Protein AF-A0AAP9H395-F1 (afdb_monomer)

Radius of gyration: 12.14 Å; Cα contacts (8 Å, |Δi|>4): 43; chains: 1; bounding box: 26×22×38 Å

Foldseek 3Di:
DPVVVVVLVVVLVVLLVVLVVVCVVVVHDDDLVSSLVSLVVVLVVDDPVCVVVNVSSVVSNVVSD

Solvent-accessible surface area (backbone atoms only — not comparable to full-atom values): 3708 Å² total; per-residue (Å²): 125,68,67,62,58,53,50,52,52,52,52,28,49,48,52,51,49,49,29,50,50,54,37,52,76,72,69,45,81,90,43,56,69,54,39,39,52,47,43,50,53,55,53,70,73,46,67,83,88,44,61,68,61,52,50,43,44,54,50,39,41,57,74,60,106

Structure (mmCIF, N/CA/C/O backbone):
data_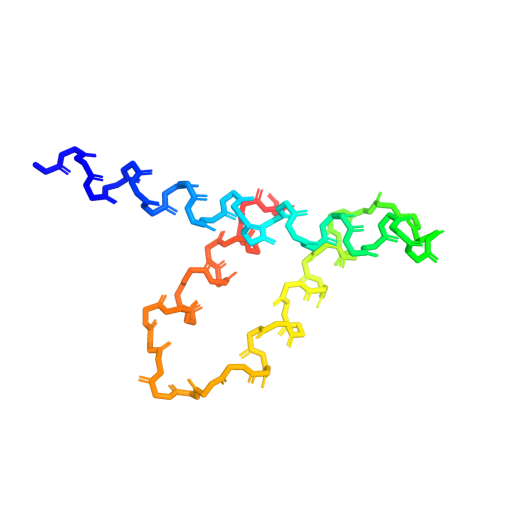AF-A0AAP9H395-F1
#
_entry.id   AF-A0AAP9H395-F1
#
loop_
_atom_site.group_PDB
_atom_site.id
_atom_site.type_symbol
_atom_site.label_atom_id
_atom_site.label_alt_id
_atom_site.label_comp_id
_atom_site.label_asym_id
_atom_site.label_entity_id
_atom_site.label_seq_id
_atom_site.pdbx_PDB_ins_code
_atom_site.Cartn_x
_atom_site.Cartn_y
_atom_site.Cartn_z
_atom_site.occupancy
_atom_site.B_iso_or_equiv
_atom_site.auth_seq_id
_atom_site.auth_comp_id
_atom_site.auth_asym_id
_atom_site.auth_atom_id
_atom_site.pdbx_PDB_model_num
ATOM 1 N N . MET A 1 1 ? -2.452 3.361 -26.821 1.00 45.44 1 MET A N 1
ATOM 2 C CA . MET A 1 1 ? -2.229 4.093 -25.552 1.00 45.44 1 MET A CA 1
ATOM 3 C C . MET A 1 1 ? -3.218 3.744 -24.430 1.00 45.44 1 MET A C 1
ATOM 5 O O . MET A 1 1 ? -2.952 4.123 -23.303 1.00 45.44 1 MET A O 1
ATOM 9 N N . SER A 1 2 ? -4.299 2.984 -24.670 1.00 52.81 2 SER A N 1
ATOM 10 C CA . SER A 1 2 ? -5.268 2.608 -23.616 1.00 52.81 2 SER A CA 1
ATOM 11 C C . SER A 1 2 ? -4.860 1.379 -22.777 1.00 52.81 2 SER A C 1
ATOM 13 O O . SER A 1 2 ? -5.161 1.341 -21.590 1.00 52.81 2 SER A O 1
ATOM 15 N N . HIS A 1 3 ? -4.117 0.421 -23.343 1.00 56.53 3 HIS A N 1
ATOM 16 C CA . HIS A 1 3 ? -3.737 -0.810 -22.629 1.00 56.53 3 HIS A CA 1
ATOM 17 C C . HIS A 1 3 ? -2.738 -0.596 -21.482 1.00 56.53 3 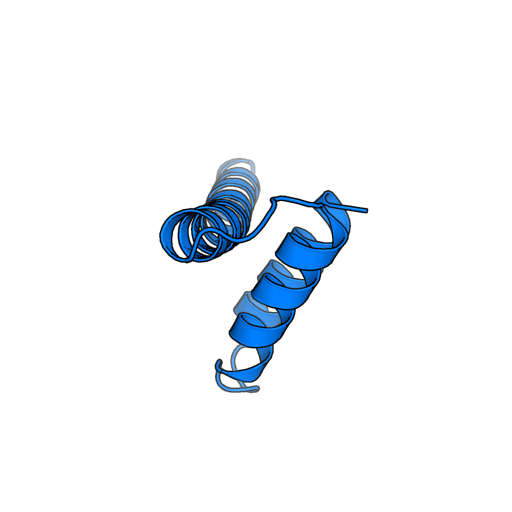HIS A C 1
ATOM 19 O O . HIS A 1 3 ? -2.805 -1.306 -20.488 1.00 56.53 3 HIS A O 1
ATOM 25 N N . TYR A 1 4 ? -1.847 0.396 -21.593 1.00 59.12 4 TYR A N 1
ATOM 26 C CA . TYR A 1 4 ? -0.851 0.687 -20.554 1.00 59.12 4 TYR A CA 1
ATOM 27 C C . TYR A 1 4 ? -1.508 1.234 -19.278 1.00 59.12 4 TYR A C 1
ATOM 29 O O . TYR A 1 4 ? -1.232 0.762 -18.183 1.00 59.12 4 TYR A O 1
ATOM 37 N N . VAL A 1 5 ? -2.465 2.155 -19.430 1.00 62.06 5 VAL A N 1
ATOM 38 C CA .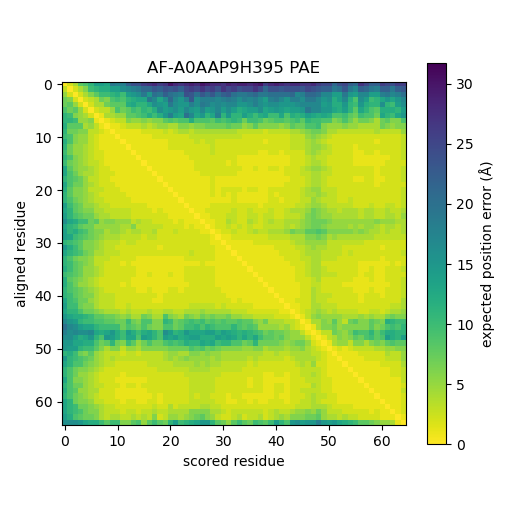 VAL A 1 5 ? -3.237 2.717 -18.307 1.00 62.06 5 VAL A CA 1
ATOM 39 C C . VAL A 1 5 ? -4.108 1.647 -17.640 1.00 62.06 5 VAL A C 1
ATOM 41 O O . VAL A 1 5 ? -4.274 1.641 -16.425 1.00 62.06 5 VAL A O 1
ATOM 44 N N . GLN A 1 6 ? -4.652 0.715 -18.427 1.00 61.88 6 GLN A N 1
ATOM 45 C CA . GLN A 1 6 ? -5.452 -0.386 -17.897 1.00 61.88 6 GLN A CA 1
ATOM 46 C C . GLN A 1 6 ? -4.604 -1.393 -17.102 1.00 61.88 6 GLN A C 1
ATOM 48 O O . GLN A 1 6 ? -5.051 -1.826 -16.045 1.00 61.88 6 GLN A O 1
ATOM 53 N N . GLY A 1 7 ? -3.382 -1.699 -17.559 1.00 71.31 7 GLY A N 1
ATOM 54 C CA . GLY A 1 7 ? -2.429 -2.531 -16.814 1.00 71.31 7 GLY A CA 1
ATOM 55 C C . GLY A 1 7 ? -2.023 -1.897 -15.482 1.00 71.31 7 GLY A C 1
ATOM 56 O O . GLY A 1 7 ? -2.135 -2.536 -14.444 1.00 71.31 7 GLY A O 1
ATOM 57 N N . GLN A 1 8 ? -1.702 -0.598 -15.486 1.00 78.69 8 GLN A N 1
ATOM 58 C CA . GLN A 1 8 ? -1.355 0.127 -14.258 1.00 78.69 8 GLN A CA 1
ATOM 59 C C . GLN A 1 8 ? -2.487 0.131 -13.223 1.00 78.69 8 GLN A C 1
ATOM 61 O O . GLN A 1 8 ? -2.237 -0.069 -12.038 1.00 78.69 8 GLN A O 1
ATOM 66 N N . ASN A 1 9 ? -3.739 0.314 -13.652 1.00 83.38 9 ASN A N 1
ATOM 67 C CA . ASN A 1 9 ? -4.883 0.249 -12.740 1.00 83.38 9 ASN A CA 1
ATOM 68 C C . ASN A 1 9 ? -5.075 -1.153 -12.145 1.00 83.38 9 ASN A C 1
ATOM 70 O O . ASN A 1 9 ? -5.428 -1.278 -10.975 1.00 83.38 9 ASN A O 1
ATOM 74 N N . GLU A 1 10 ? -4.851 -2.206 -12.932 1.00 90.94 10 GLU A N 1
ATOM 75 C CA . GLU A 1 10 ? -4.917 -3.582 -12.440 1.00 90.94 10 GLU A CA 1
ATOM 76 C C . GLU A 1 10 ? -3.829 -3.852 -11.393 1.00 90.94 10 GLU A C 1
ATOM 78 O O . GLU A 1 10 ? -4.103 -4.461 -10.360 1.00 90.94 10 GLU A O 1
ATOM 83 N N . ASP A 1 11 ? -2.616 -3.353 -11.618 1.00 91.75 11 ASP A N 1
ATOM 84 C CA . ASP A 1 11 ? -1.498 -3.540 -10.695 1.00 91.75 11 ASP A CA 1
ATOM 85 C C . ASP A 1 11 ? -1.685 -2.753 -9.392 1.00 91.75 11 ASP A C 1
ATOM 87 O O . ASP A 1 11 ? -1.450 -3.290 -8.307 1.00 91.75 11 ASP A O 1
ATOM 91 N N . ILE A 1 12 ? -2.245 -1.542 -9.459 1.00 93.12 12 ILE A N 1
ATOM 92 C CA 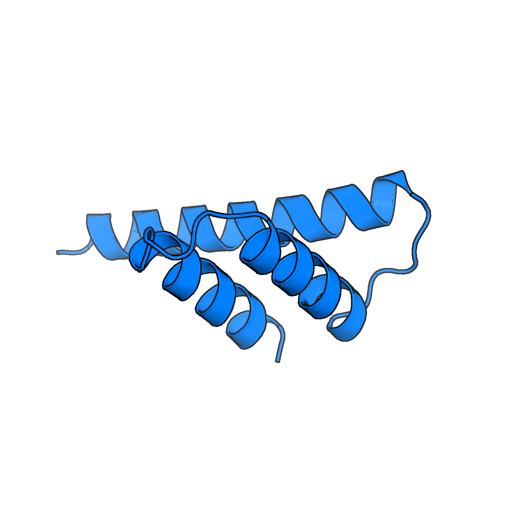. ILE A 1 12 ? -2.657 -0.793 -8.262 1.00 93.12 12 ILE A CA 1
ATOM 93 C C . ILE A 1 12 ? -3.729 -1.564 -7.477 1.00 93.12 12 ILE A C 1
ATOM 95 O O . ILE A 1 12 ? -3.633 -1.701 -6.256 1.00 93.12 12 ILE A O 1
ATOM 99 N N . LEU A 1 13 ? -4.729 -2.131 -8.160 1.00 94.25 13 LEU A N 1
ATOM 100 C CA . LEU A 1 13 ? -5.758 -2.945 -7.509 1.00 94.25 13 LEU A CA 1
ATOM 101 C C . LEU A 1 13 ? -5.178 -4.209 -6.865 1.00 94.25 13 LEU A C 1
ATOM 103 O O . LEU A 1 13 ? -5.634 -4.596 -5.789 1.00 94.25 13 LEU A O 1
ATOM 107 N N . LYS A 1 14 ? -4.161 -4.836 -7.469 1.00 95.38 14 LYS A N 1
ATOM 108 C CA . LYS A 1 14 ? -3.444 -5.969 -6.860 1.00 95.38 14 LYS A CA 1
ATOM 109 C C . LYS A 1 14 ? -2.719 -5.552 -5.583 1.00 95.38 14 LYS A C 1
ATOM 111 O O . LYS A 1 14 ? -2.801 -6.280 -4.596 1.00 95.38 14 LYS A O 1
ATOM 116 N N . ILE A 1 15 ? -2.062 -4.390 -5.572 1.00 96.06 15 ILE A N 1
ATOM 117 C CA . ILE A 1 15 ? -1.385 -3.844 -4.384 1.00 96.06 15 ILE A CA 1
ATOM 118 C C . ILE A 1 15 ? -2.392 -3.614 -3.251 1.00 96.06 15 ILE A C 1
ATOM 120 O O . ILE A 1 15 ? -2.214 -4.131 -2.145 1.00 96.06 15 ILE A O 1
ATOM 124 N N . VAL A 1 16 ? -3.483 -2.897 -3.537 1.00 96.31 16 VAL A N 1
ATOM 125 C CA . VAL A 1 16 ? -4.535 -2.615 -2.548 1.00 96.31 16 VAL A CA 1
ATOM 126 C C . VAL A 1 16 ? -5.188 -3.914 -2.068 1.00 96.31 16 VAL A C 1
ATOM 128 O O . VAL A 1 16 ? -5.352 -4.124 -0.867 1.00 96.31 16 VAL A O 1
ATOM 131 N N . GLY A 1 17 ? -5.511 -4.824 -2.990 1.00 96.50 17 GLY A N 1
ATOM 132 C CA . GLY A 1 17 ? -6.100 -6.125 -2.682 1.00 96.50 17 GLY A CA 1
ATOM 133 C C . GLY A 1 17 ? -5.203 -6.982 -1.791 1.00 96.50 17 GLY A C 1
ATOM 134 O O . GLY A 1 17 ? -5.689 -7.564 -0.823 1.00 96.50 17 GLY A O 1
ATOM 135 N N . ARG A 1 18 ? -3.891 -7.010 -2.056 1.00 96.69 18 ARG A N 1
ATOM 136 C CA . ARG A 1 18 ? -2.906 -7.690 -1.204 1.00 96.69 18 ARG A CA 1
ATOM 137 C C . ARG A 1 18 ? -2.916 -7.113 0.212 1.00 96.69 18 ARG A C 1
ATOM 139 O O . ARG A 1 18 ? -3.058 -7.885 1.153 1.00 96.69 18 ARG A O 1
ATOM 146 N N . ALA A 1 19 ? -2.852 -5.789 0.364 1.00 97.19 19 ALA A N 1
ATOM 147 C CA . ALA A 1 19 ? -2.867 -5.136 1.676 1.00 97.19 19 ALA A CA 1
ATOM 148 C C . ALA A 1 19 ? -4.140 -5.451 2.476 1.00 97.19 19 ALA A C 1
ATOM 150 O O . ALA A 1 19 ? -4.070 -5.827 3.648 1.00 97.19 19 ALA A O 1
ATOM 151 N N . VAL A 1 20 ? -5.304 -5.363 1.826 1.00 97.50 20 VAL A N 1
ATOM 152 C CA . VAL A 1 20 ? -6.600 -5.695 2.434 1.00 97.50 20 VAL A CA 1
ATOM 153 C C . VAL A 1 20 ? -6.653 -7.162 2.864 1.00 97.50 20 VAL A C 1
ATOM 155 O O . VAL A 1 20 ? -7.043 -7.451 3.995 1.00 97.50 20 VAL A O 1
ATOM 158 N N . LEU A 1 21 ? -6.241 -8.091 1.995 1.00 97.94 21 LEU A N 1
ATOM 159 C CA . LEU A 1 21 ? -6.233 -9.521 2.309 1.00 97.94 21 LEU A CA 1
ATOM 160 C C . LEU A 1 21 ? -5.267 -9.843 3.449 1.00 97.94 21 LEU A C 1
ATOM 162 O O . LEU A 1 21 ? -5.628 -10.600 4.346 1.00 97.94 21 LEU A O 1
ATOM 166 N N . THR A 1 22 ? -4.073 -9.248 3.459 1.00 97.31 22 THR A N 1
ATOM 167 C CA . THR A 1 22 ? -3.103 -9.430 4.542 1.00 97.31 22 THR A CA 1
ATOM 168 C C . THR A 1 22 ? -3.680 -8.980 5.876 1.00 97.31 22 THR A C 1
ATOM 170 O O . THR A 1 22 ? -3.655 -9.760 6.826 1.00 97.31 22 THR A O 1
ATOM 173 N N . LEU A 1 23 ? -4.242 -7.772 5.959 1.00 96.88 23 LEU A N 1
ATOM 174 C CA . LEU A 1 23 ? -4.868 -7.282 7.190 1.00 96.88 23 LEU A CA 1
ATOM 175 C C . LEU A 1 23 ? -6.021 -8.195 7.631 1.00 96.88 23 LEU A C 1
ATOM 177 O O . LEU A 1 23 ? -6.087 -8.597 8.791 1.00 96.88 23 LEU A O 1
ATOM 181 N N . HIS A 1 24 ? -6.880 -8.594 6.691 1.00 96.88 24 HIS A N 1
ATOM 182 C CA . HIS A 1 24 ? -8.019 -9.461 6.980 1.00 96.88 24 HIS A CA 1
ATOM 183 C C . HIS A 1 24 ? -7.600 -10.834 7.528 1.00 96.88 24 HIS A C 1
ATOM 185 O O . HIS A 1 24 ? -8.167 -11.293 8.519 1.00 96.88 24 HIS A O 1
ATOM 191 N N . ILE A 1 25 ? -6.585 -11.470 6.931 1.00 97.44 25 ILE A N 1
ATOM 192 C CA . ILE A 1 25 ? -6.054 -12.770 7.378 1.00 97.44 25 ILE A CA 1
ATOM 193 C C . ILE A 1 25 ? -5.505 -12.687 8.807 1.00 97.44 25 ILE A C 1
ATOM 195 O O . ILE A 1 25 ? -5.652 -13.635 9.575 1.00 97.44 25 ILE A O 1
ATOM 199 N N . HIS A 1 26 ? -4.914 -11.551 9.183 1.00 95.88 26 HIS A N 1
ATOM 200 C CA . HIS A 1 26 ? -4.394 -11.325 10.534 1.00 95.88 26 HIS A CA 1
ATOM 201 C C . HIS A 1 26 ? -5.469 -10.865 11.534 1.00 95.88 26 HIS A C 1
ATOM 203 O O . HIS A 1 26 ? -5.155 -10.624 12.696 1.00 95.88 26 HIS A O 1
ATOM 209 N N . GLY A 1 27 ? -6.736 -10.766 11.116 1.00 94.94 27 GLY A N 1
ATOM 210 C CA . GLY A 1 27 ? -7.836 -10.322 11.974 1.00 94.94 27 GLY A CA 1
ATOM 211 C C . GLY A 1 27 ? -7.811 -8.824 12.287 1.00 94.94 27 GLY A C 1
ATOM 212 O O . GLY A 1 27 ? -8.490 -8.381 13.212 1.00 94.94 27 GLY A O 1
ATOM 213 N N . GLU A 1 28 ? -7.046 -8.037 11.530 1.00 95.88 28 GLU A N 1
ATOM 214 C CA . GLU A 1 28 ? -6.979 -6.590 11.691 1.00 95.88 28 GLU A CA 1
ATOM 215 C C . GLU A 1 28 ? -8.246 -5.919 11.146 1.00 95.88 28 GLU A C 1
ATOM 217 O O . GLU A 1 28 ? -8.753 -6.253 10.072 1.00 95.88 28 GLU A O 1
ATOM 222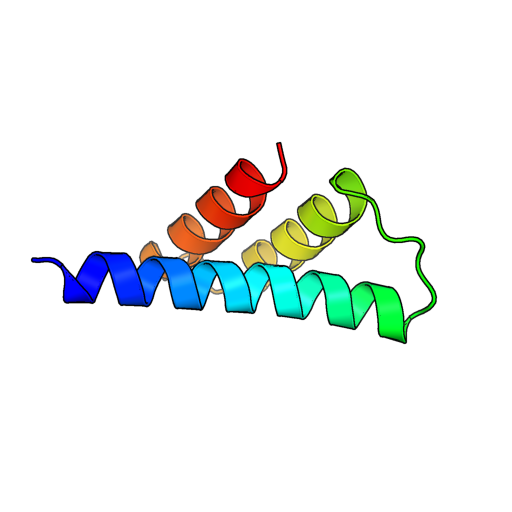 N N . THR A 1 29 ? -8.747 -4.911 11.864 1.00 93.38 29 THR A N 1
ATOM 223 C CA . THR A 1 29 ? -9.829 -4.057 11.358 1.00 93.38 29 THR A CA 1
ATOM 224 C C . THR A 1 29 ? -9.382 -3.341 10.087 1.00 93.38 29 THR A C 1
ATOM 226 O O . THR A 1 29 ? -8.351 -2.670 10.088 1.00 93.38 29 THR A O 1
ATOM 229 N N . LEU A 1 30 ? -10.187 -3.424 9.028 1.00 95.12 30 LEU A N 1
ATOM 230 C CA . LEU A 1 30 ? -9.931 -2.720 7.776 1.00 95.12 30 LEU A CA 1
ATOM 231 C C . LEU A 1 30 ? -10.322 -1.242 7.906 1.00 95.12 30 LEU A C 1
ATOM 233 O O . LEU A 1 30 ? -11.493 -0.911 8.087 1.00 95.12 30 LEU A O 1
ATOM 237 N N . SER A 1 31 ? -9.337 -0.358 7.789 1.00 96.19 31 SER A N 1
ATOM 238 C CA . SER A 1 31 ? -9.524 1.084 7.619 1.00 96.19 31 SER A CA 1
ATOM 239 C C . SER A 1 31 ? -8.596 1.589 6.521 1.00 96.19 31 SER A C 1
ATOM 241 O O . SER A 1 31 ? -7.559 0.973 6.267 1.00 96.19 31 SER A O 1
ATOM 243 N N . SER A 1 32 ? -8.949 2.710 5.883 1.00 96.00 32 SER A N 1
ATOM 244 C CA . SER A 1 32 ? -8.095 3.314 4.852 1.00 96.00 32 SER A CA 1
ATOM 245 C C . SER A 1 32 ? -6.675 3.579 5.371 1.00 96.00 32 SER A C 1
ATOM 247 O O . SER A 1 32 ? -5.704 3.178 4.729 1.00 96.00 32 SER A O 1
ATOM 249 N N . ASP A 1 33 ? -6.551 4.131 6.583 1.00 95.94 33 ASP A N 1
ATOM 250 C CA . ASP A 1 33 ? -5.253 4.407 7.208 1.00 95.94 33 ASP A CA 1
ATOM 251 C C . ASP A 1 33 ? -4.408 3.138 7.367 1.00 95.94 33 ASP A C 1
ATOM 253 O O . ASP A 1 33 ? -3.233 3.125 7.009 1.00 95.94 33 ASP A O 1
ATOM 257 N N . LYS A 1 34 ? -5.005 2.037 7.846 1.00 95.88 34 LYS A N 1
ATOM 258 C CA . LYS A 1 34 ? -4.287 0.766 8.024 1.00 95.88 34 LYS A CA 1
ATOM 259 C C . LYS A 1 34 ? -3.884 0.138 6.699 1.00 95.88 34 LYS A C 1
ATOM 261 O O . LYS A 1 34 ? -2.783 -0.397 6.599 1.00 95.88 34 LYS A O 1
ATOM 266 N N . VAL A 1 35 ? -4.756 0.192 5.692 1.00 97.31 35 VAL A N 1
ATOM 267 C CA . VAL A 1 35 ? -4.434 -0.310 4.350 1.00 97.31 35 VAL A CA 1
ATOM 268 C C . VAL A 1 35 ? -3.293 0.518 3.758 1.00 97.31 35 VAL A C 1
ATOM 270 O O . VAL A 1 35 ? -2.328 -0.056 3.267 1.00 97.31 35 VAL A O 1
ATOM 273 N N . SER A 1 36 ? -3.339 1.844 3.895 1.00 96.75 36 SER A N 1
ATOM 274 C CA . SER A 1 36 ? -2.271 2.749 3.456 1.00 96.75 36 SER A CA 1
ATOM 275 C C . SER A 1 36 ? -0.943 2.469 4.168 1.00 96.75 36 SER A C 1
ATOM 277 O O . SER A 1 36 ? 0.089 2.369 3.509 1.00 96.75 36 SER A O 1
ATOM 279 N N . SER A 1 37 ? -0.955 2.265 5.491 1.00 95.81 37 SER A N 1
ATOM 280 C CA . SER A 1 37 ? 0.244 1.873 6.247 1.00 95.81 37 SER A CA 1
ATOM 281 C C . SER A 1 37 ? 0.800 0.519 5.802 1.00 95.81 37 SER A C 1
ATOM 283 O O . SER A 1 37 ? 2.007 0.383 5.646 1.00 95.81 37 SER A O 1
ATOM 285 N N . MET A 1 38 ? -0.061 -0.471 5.548 1.00 96.44 38 MET A N 1
ATOM 286 C CA . MET A 1 38 ? 0.366 -1.787 5.059 1.00 96.44 38 MET A CA 1
ATOM 287 C C . MET A 1 38 ? 1.012 -1.698 3.668 1.00 96.44 38 MET A C 1
ATOM 289 O O . MET A 1 38 ? 2.021 -2.348 3.412 1.00 96.44 38 MET A O 1
ATOM 293 N N . ILE A 1 39 ? 0.465 -0.865 2.778 1.00 96.56 39 ILE A N 1
ATOM 294 C CA . ILE A 1 39 ? 1.053 -0.612 1.456 1.00 96.56 39 ILE A CA 1
ATOM 295 C C . ILE A 1 39 ? 2.419 0.073 1.586 1.00 96.56 39 ILE A C 1
ATOM 297 O O . ILE A 1 39 ? 3.344 -0.289 0.862 1.00 96.56 39 ILE A O 1
ATOM 301 N N . ALA A 1 40 ? 2.573 1.017 2.520 1.00 94.75 40 ALA A N 1
ATOM 302 C CA . ALA A 1 40 ? 3.861 1.657 2.780 1.00 94.75 40 ALA A CA 1
ATOM 303 C C . ALA A 1 40 ? 4.929 0.639 3.224 1.00 94.75 40 ALA A C 1
ATOM 305 O O . ALA A 1 40 ? 6.050 0.694 2.727 1.00 94.75 40 ALA A O 1
ATOM 306 N N . CYS A 1 41 ? 4.571 -0.349 4.053 1.00 94.62 41 CYS A N 1
ATOM 307 C CA . CYS A 1 41 ? 5.487 -1.439 4.410 1.00 94.62 41 CYS A CA 1
ATOM 308 C C . CYS A 1 41 ? 5.951 -2.240 3.182 1.00 94.62 41 CYS A C 1
ATOM 310 O O . CYS A 1 41 ? 7.127 -2.568 3.078 1.00 94.62 41 CYS A O 1
ATOM 312 N N . TYR A 1 42 ? 5.066 -2.513 2.21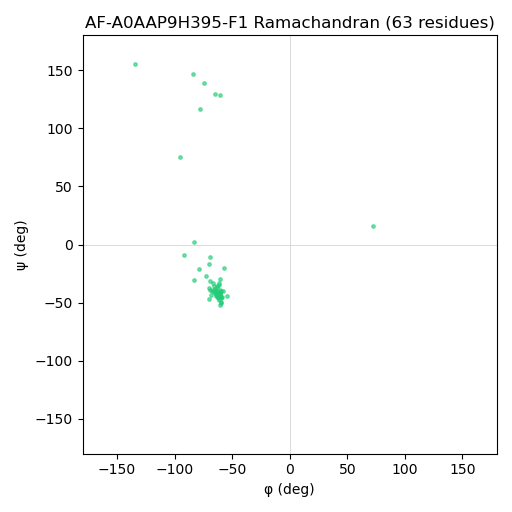5 1.00 93.56 42 TYR A N 1
ATOM 313 C CA . TYR A 1 42 ? 5.468 -3.191 0.974 1.00 93.56 42 TYR A CA 1
ATOM 314 C C . TYR A 1 42 ? 6.459 -2.366 0.152 1.00 93.56 42 TYR A C 1
ATOM 316 O O .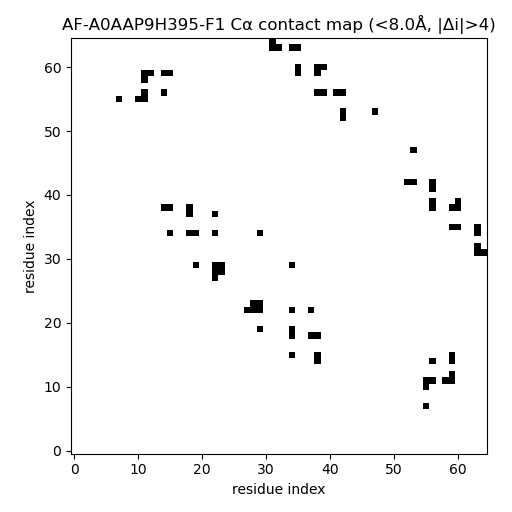 TYR A 1 42 ? 7.382 -2.927 -0.429 1.00 93.56 42 TYR A O 1
ATOM 324 N N . ALA A 1 43 ? 6.285 -1.044 0.113 1.00 91.75 43 ALA A N 1
ATOM 325 C CA . ALA A 1 43 ? 7.193 -0.155 -0.603 1.00 91.75 43 ALA A CA 1
ATOM 326 C C . ALA A 1 43 ? 8.597 -0.112 0.026 1.00 91.75 43 ALA A C 1
ATOM 328 O O . ALA A 1 43 ? 9.580 0.027 -0.698 1.00 91.75 43 ALA A O 1
ATOM 329 N N . GLU A 1 44 ? 8.695 -0.250 1.352 1.00 89.81 44 GLU A N 1
ATOM 330 C CA . GLU A 1 44 ? 9.967 -0.306 2.088 1.00 89.81 44 GLU A CA 1
ATOM 331 C C . GLU A 1 44 ? 10.720 -1.633 1.891 1.00 89.81 44 GLU A C 1
ATOM 333 O O . GLU A 1 44 ? 11.947 -1.665 1.995 1.00 89.81 44 GLU A O 1
ATOM 338 N N . GLU A 1 45 ? 10.002 -2.723 1.605 1.00 86.94 45 GLU A N 1
ATOM 339 C CA . GLU A 1 45 ? 10.578 -4.052 1.355 1.00 86.94 45 GLU A CA 1
ATOM 340 C C . GLU A 1 45 ? 11.154 -4.204 -0.065 1.00 86.94 45 GLU A C 1
ATOM 342 O O . GLU A 1 45 ? 12.006 -5.066 -0.296 1.00 86.94 45 GLU A O 1
ATOM 347 N N . GLU A 1 46 ? 10.717 -3.373 -1.015 1.00 82.31 46 GLU A N 1
ATOM 348 C CA . GLU A 1 46 ? 11.163 -3.426 -2.409 1.00 82.31 46 GLU A CA 1
ATOM 349 C C . GLU A 1 46 ? 12.478 -2.655 -2.638 1.00 82.31 46 GLU A C 1
ATOM 351 O O . GLU A 1 46 ? 12.735 -1.618 -2.015 1.00 82.31 46 GLU A O 1
ATOM 356 N N . PRO A 1 47 ? 13.341 -3.114 -3.565 1.00 80.06 47 PRO A N 1
ATOM 357 C CA . PRO A 1 47 ? 14.591 -2.438 -3.857 1.00 80.06 47 PRO A CA 1
ATOM 358 C C . PRO A 1 47 ? 14.328 -1.048 -4.451 1.00 80.06 47 PRO A C 1
ATOM 360 O O . PRO A 1 47 ? 13.625 -0.890 -5.446 1.00 80.06 47 PRO A O 1
ATOM 363 N N . VAL A 1 48 ? 14.981 -0.033 -3.880 1.00 70.81 48 VAL A N 1
ATOM 364 C CA . VAL A 1 48 ? 14.829 1.393 -4.245 1.00 70.81 48 VAL A CA 1
ATOM 365 C C . VAL A 1 48 ? 15.118 1.680 -5.729 1.00 70.81 48 VAL A C 1
ATOM 367 O O . VAL A 1 48 ? 14.663 2.685 -6.262 1.00 70.81 48 VAL A O 1
ATOM 370 N N . SER A 1 49 ? 15.848 0.800 -6.422 1.00 77.62 49 SER A N 1
ATOM 371 C CA . SER A 1 49 ? 16.123 0.918 -7.861 1.00 77.62 49 SER A CA 1
ATOM 372 C C . SER A 1 49 ? 14.900 0.705 -8.762 1.00 77.62 49 SER A C 1
ATOM 374 O O . SER A 1 49 ? 14.998 0.952 -9.962 1.00 77.62 49 SER A O 1
ATOM 376 N N . ASP A 1 50 ? 13.778 0.222 -8.223 1.00 83.56 50 ASP A N 1
ATOM 377 C CA . ASP A 1 50 ? 12.545 -0.017 -8.975 1.00 83.56 50 ASP A CA 1
ATOM 378 C C . ASP A 1 50 ? 11.582 1.179 -8.871 1.00 83.56 50 ASP A C 1
ATOM 380 O O . ASP A 1 50 ? 10.594 1.179 -8.132 1.00 83.56 50 ASP A O 1
ATOM 384 N N . GLU A 1 51 ? 11.905 2.247 -9.608 1.00 85.00 51 GLU A N 1
ATOM 385 C CA . GLU A 1 51 ? 11.135 3.500 -9.612 1.00 85.00 51 GLU A CA 1
ATOM 386 C C . GLU A 1 51 ? 9.679 3.317 -10.080 1.00 85.00 51 GLU A C 1
ATOM 388 O O . GLU A 1 51 ? 8.792 4.061 -9.648 1.00 85.00 51 GLU A O 1
ATOM 393 N N . GLU A 1 52 ? 9.408 2.336 -10.950 1.00 86.25 52 GLU A N 1
ATOM 394 C CA . GLU A 1 52 ? 8.055 2.058 -11.440 1.00 86.25 52 GLU A CA 1
ATOM 395 C C . GLU A 1 52 ? 7.188 1.461 -10.327 1.00 86.25 52 GLU A C 1
ATOM 397 O O . GLU A 1 52 ? 6.095 1.976 -10.071 1.00 86.25 52 GLU A O 1
ATOM 402 N N . ASN A 1 53 ? 7.695 0.467 -9.591 1.00 85.56 53 ASN A N 1
ATOM 403 C CA . ASN A 1 53 ? 6.977 -0.098 -8.448 1.00 85.56 53 ASN A CA 1
ATOM 404 C C . ASN A 1 53 ? 6.781 0.920 -7.319 1.00 85.56 53 ASN A C 1
ATOM 406 O O . ASN A 1 53 ? 5.678 1.031 -6.779 1.00 85.56 53 ASN A O 1
ATOM 410 N N . GLN A 1 54 ? 7.794 1.737 -7.014 1.00 89.12 54 GLN A N 1
ATOM 411 C CA . GLN A 1 54 ? 7.663 2.818 -6.027 1.00 89.12 54 GLN A CA 1
ATOM 412 C C . GLN A 1 54 ? 6.540 3.798 -6.399 1.00 89.12 54 GLN A C 1
ATOM 414 O O . GLN A 1 54 ? 5.739 4.210 -5.553 1.00 89.12 54 GLN A O 1
ATOM 419 N N . ARG A 1 55 ? 6.414 4.124 -7.690 1.00 91.25 55 ARG A N 1
ATOM 420 C CA . ARG A 1 55 ? 5.321 4.962 -8.188 1.00 91.25 55 ARG A CA 1
ATOM 421 C C . ARG A 1 55 ? 3.957 4.280 -8.061 1.00 91.25 55 ARG A C 1
ATOM 423 O O . ARG A 1 55 ? 2.989 4.958 -7.716 1.00 91.25 55 ARG A O 1
ATOM 430 N N . LEU A 1 56 ? 3.860 2.976 -8.322 1.00 92.88 56 LEU A N 1
ATOM 431 C CA . LEU A 1 56 ? 2.609 2.223 -8.171 1.00 92.88 56 LEU A CA 1
ATOM 432 C C . LEU A 1 56 ? 2.141 2.181 -6.709 1.00 92.88 56 LEU A C 1
ATOM 434 O O . LEU A 1 56 ? 0.956 2.396 -6.455 1.00 92.88 56 LEU A O 1
ATOM 438 N N . TYR A 1 57 ? 3.050 2.005 -5.744 1.00 94.19 57 TYR A N 1
ATOM 439 C CA . TYR A 1 57 ? 2.711 2.077 -4.317 1.00 94.19 57 TYR A CA 1
ATOM 440 C C . TYR A 1 57 ? 2.205 3.462 -3.901 1.00 94.19 57 TYR A C 1
ATOM 442 O O . TYR A 1 57 ? 1.184 3.564 -3.218 1.00 94.19 57 TYR A O 1
ATOM 450 N N . ALA A 1 58 ? 2.861 4.533 -4.357 1.00 93.56 58 ALA A N 1
ATOM 451 C CA . ALA A 1 58 ? 2.415 5.899 -4.081 1.00 93.56 58 ALA A CA 1
ATOM 452 C C . ALA A 1 58 ? 1.009 6.176 -4.645 1.00 93.56 58 ALA A C 1
ATOM 454 O O . ALA A 1 58 ? 0.172 6.771 -3.965 1.00 93.56 58 ALA A O 1
ATOM 455 N N . LEU A 1 59 ? 0.726 5.705 -5.865 1.00 93.69 59 LEU A N 1
ATOM 456 C CA . LEU A 1 59 ? -0.602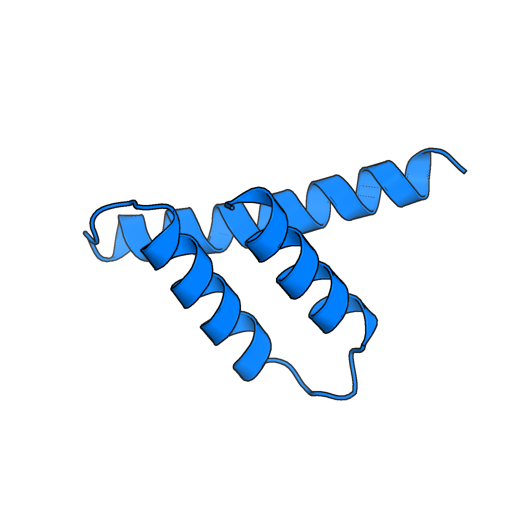 5.814 -6.473 1.00 93.69 59 LEU A CA 1
ATOM 457 C C . LEU A 1 59 ? -1.648 4.991 -5.711 1.00 93.69 59 LEU A C 1
ATOM 459 O O . LEU A 1 59 ? -2.75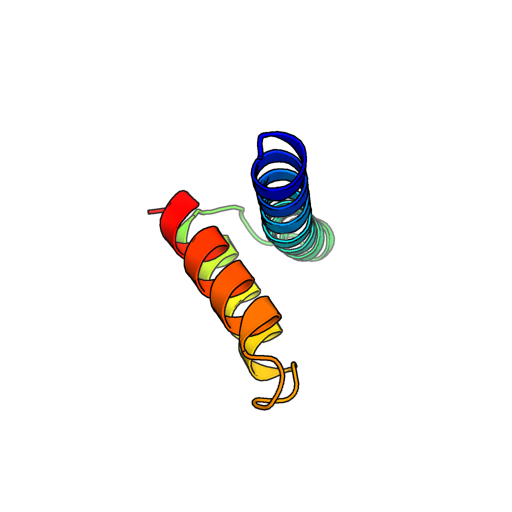4 5.477 -5.491 1.00 93.69 59 LEU A O 1
ATOM 463 N N . ALA A 1 60 ? -1.300 3.783 -5.262 1.00 94.00 60 ALA A N 1
ATOM 464 C CA . ALA A 1 60 ? -2.191 2.944 -4.467 1.00 94.00 60 ALA A CA 1
ATOM 465 C C . ALA A 1 60 ? -2.594 3.617 -3.145 1.00 94.00 60 ALA A C 1
ATOM 467 O O . ALA A 1 60 ? -3.773 3.618 -2.800 1.00 94.00 60 ALA A O 1
ATOM 468 N N . ILE A 1 61 ? -1.645 4.249 -2.445 1.00 94.56 61 ILE A N 1
ATOM 469 C CA . ILE A 1 61 ? -1.923 5.035 -1.231 1.00 94.56 61 ILE A CA 1
ATOM 470 C C . ILE A 1 61 ? -2.819 6.238 -1.557 1.00 94.56 61 ILE A C 1
ATOM 472 O O . ILE A 1 61 ? -3.788 6.507 -0.847 1.00 94.56 61 ILE A O 1
ATOM 476 N N . GLN A 1 62 ? -2.545 6.941 -2.658 1.00 93.06 62 GLN A N 1
ATOM 477 C CA . GLN A 1 62 ? -3.338 8.102 -3.063 1.00 93.06 62 GLN A CA 1
ATOM 478 C C . GLN A 1 62 ? -4.806 7.751 -3.356 1.00 93.06 62 GLN A C 1
ATOM 480 O O . GLN A 1 62 ? -5.686 8.559 -3.081 1.00 93.06 62 GLN A O 1
ATOM 485 N N . MET A 1 63 ? -5.096 6.554 -3.877 1.00 89.00 63 MET A N 1
ATOM 486 C CA . MET A 1 63 ? -6.477 6.112 -4.132 1.00 89.00 63 MET A CA 1
ATOM 487 C C . MET A 1 63 ? -7.285 5.835 -2.859 1.00 89.00 63 MET A C 1
ATOM 489 O O . MET A 1 63 ? -8.509 5.738 -2.929 1.00 89.00 63 MET A O 1
ATOM 493 N N . LEU A 1 64 ? -6.616 5.675 -1.718 1.00 87.56 64 LEU A N 1
ATOM 494 C CA . LEU A 1 64 ? -7.246 5.420 -0.423 1.00 87.56 64 LEU A CA 1
ATOM 495 C C . LEU A 1 64 ? -7.526 6.717 0.360 1.00 87.56 64 LEU A C 1
ATOM 497 O O . LEU A 1 64 ? -8.202 6.662 1.390 1.00 87.56 64 LEU A O 1
ATOM 501 N N . SER A 1 65 ? -7.016 7.858 -0.119 1.00 70.56 65 SER A N 1
ATOM 502 C CA . SER A 1 65 ? -7.124 9.182 0.517 1.00 70.56 65 SER A CA 1
ATOM 503 C C . SER A 1 65 ? -8.473 9.861 0.278 1.00 70.56 65 SER A C 1
ATOM 505 O O . SER A 1 65 ? -9.007 9.744 -0.848 1.00 70.56 65 SER A O 1
#

Organism: NCBI:txid2052056

Secondary structure (DSSP, 8-state):
-HHHHHHHHHHHHHHHHHHHHHHHHTTPPP-HHHHHHHHHHHHHHS-TT-HHHHHHHHHHHHTT-

pLDDT: mean 88.18, std 12.24, range [45.44, 97.94]

Nearest PDB structures (foldseek):
  2oxl-assembly1_B  TM=8.829E-01  e=8.713E-02  Escherichia coli

Sequence (65 aa):
MSHYVQGQNEDILKIVGRAVLTLHIHGETLSSDKVSSMIACYAEEEPVSDEENQRLYALAIQMLS

Mean predicted aligned error: 4.94 Å